Protein AF-A0AAU3PI70-F1 (afdb_monomer)

Secondary structure (DSSP, 8-state):
---TTTEEEEEEGGGTEEEEEETTTTEEEEEEE-SSSEEEEEE-TTSSEEEEEETTTTEEEEEETTT--EEEEEE-SSSEEEEEE-TTSSEEEEEETTTTEEEEEE-

Solvent-accessible surface area (backbone atoms only — not comparable to full-atom values): 5769 Å² total; per-residue (Å²): 129,76,62,82,83,42,61,45,80,44,64,36,40,94,69,23,26,32,41,35,25,32,65,85,74,74,39,76,78,46,76,35,79,58,49,39,39,25,66,26,74,46,66,34,73,81,53,57,34,36,40,34,27,8,19,79,56,24,26,32,39,33,26,32,61,89,75,61,42,75,76,48,75,41,82,55,52,42,45,26,47,51,65,50,61,41,89,88,41,53,35,37,40,37,34,12,71,77,60,80,43,73,50,79,41,80,103

Mean predicted aligned error: 3.64 Å

Nearest PDB structures (foldseek):
  1l0q-assembly4_D  TM=9.959E-01  e=5.508E-10  Methanosarcina mazei S-6
  5c2v-assembly1_B  TM=9.733E-01  e=7.843E-08  Candidatus Kuenenia stuttgartensis
  6tv2-assembly4_F-3  TM=9.095E-01  e=5.294E-06  Pseudomonas aeruginosa PAO1
  6rte-assembly1_A  TM=8.901E-01  e=2.764E-05  Pseudomonas aeruginosa
  6rte-assembly2_B  TM=8.873E-01  e=3.244E-05  Pseudomonas aeruginosa

Structure (mmCIF, N/CA/C/O backbone):
data_AF-A0AAU3PI70-F1
#
_entry.id   AF-A0AAU3PI70-F1
#
loop_
_atom_site.group_PDB
_atom_site.id
_atom_site.type_symbol
_atom_site.label_atom_id
_atom_site.label_alt_id
_atom_site.label_comp_id
_atom_site.label_asym_id
_atom_site.label_entity_id
_a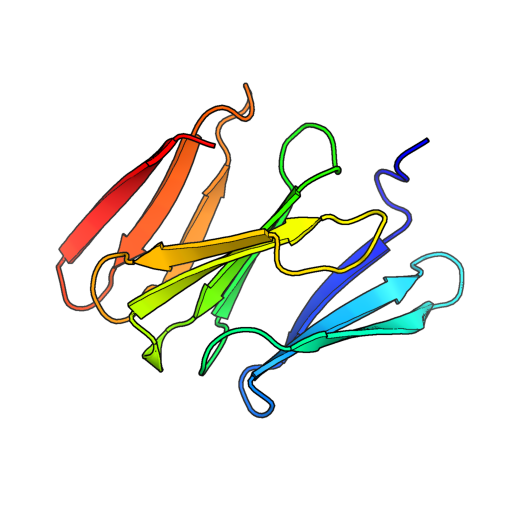tom_site.label_seq_id
_atom_site.pdbx_PDB_ins_code
_atom_site.Cartn_x
_atom_site.Cartn_y
_atom_site.Cartn_z
_atom_site.occupancy
_atom_site.B_iso_or_equiv
_atom_site.auth_seq_id
_atom_site.auth_comp_id
_atom_site.auth_asym_id
_atom_site.auth_atom_id
_atom_site.pdbx_PDB_model_num
ATOM 1 N N . MET A 1 1 ? -20.437 0.835 6.477 1.00 43.38 1 MET A N 1
ATOM 2 C CA . MET A 1 1 ? -20.263 1.939 5.510 1.00 43.38 1 MET A CA 1
ATOM 3 C C . MET A 1 1 ? -18.845 2.448 5.675 1.00 43.38 1 MET A C 1
ATOM 5 O 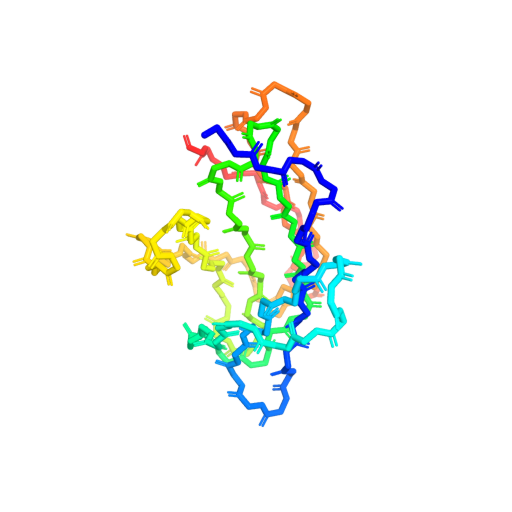O . MET A 1 1 ? -18.496 2.797 6.794 1.00 43.38 1 MET A O 1
ATOM 9 N N . GLY A 1 2 ? -18.026 2.376 4.621 1.00 44.72 2 GLY A N 1
ATOM 10 C CA . GLY A 1 2 ? -16.605 2.735 4.665 1.00 44.72 2 GLY A CA 1
ATOM 11 C C . GLY A 1 2 ? -16.413 4.196 5.07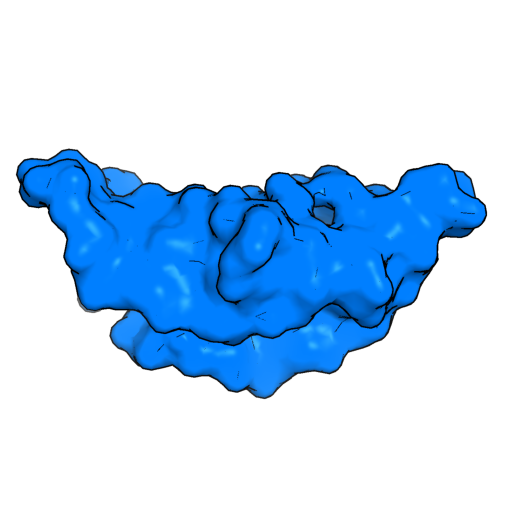0 1.00 44.72 2 GLY A C 1
ATOM 12 O O . GLY A 1 2 ? -16.977 5.097 4.450 1.00 44.72 2 GLY A O 1
ATOM 13 N N . GLY A 1 3 ? -15.677 4.410 6.159 1.00 51.12 3 GLY A N 1
ATOM 14 C CA . GLY A 1 3 ? -15.438 5.719 6.752 1.00 51.12 3 GLY A CA 1
ATOM 15 C C . GLY A 1 3 ? -14.413 6.515 5.957 1.00 51.12 3 GLY A C 1
ATOM 16 O O . GLY A 1 3 ? -13.210 6.438 6.207 1.00 51.12 3 GLY A O 1
ATOM 17 N N . PHE A 1 4 ? -14.881 7.307 4.996 1.00 61.19 4 PHE A N 1
ATOM 18 C CA . PHE A 1 4 ? -14.053 8.372 4.442 1.00 61.19 4 PHE A CA 1
ATOM 19 C C . PHE A 1 4 ? -13.705 9.361 5.562 1.00 61.19 4 PHE A C 1
ATOM 21 O O . PHE A 1 4 ? -14.588 9.860 6.256 1.00 61.19 4 PHE A O 1
ATOM 28 N N . GLY A 1 5 ? -12.410 9.614 5.762 1.00 71.94 5 GLY A N 1
ATOM 29 C CA . GLY A 1 5 ? -11.907 10.583 6.742 1.00 71.94 5 GLY A CA 1
ATOM 30 C C . GLY A 1 5 ? -11.800 10.095 8.192 1.00 71.94 5 GLY A C 1
ATOM 31 O O . GLY A 1 5 ? -11.273 10.832 9.023 1.00 71.94 5 GLY A O 1
ATOM 32 N N . THR A 1 6 ? -12.234 8.872 8.519 1.00 87.94 6 THR A N 1
ATOM 33 C CA . THR A 1 6 ? -12.105 8.323 9.888 1.00 87.94 6 THR A CA 1
ATOM 34 C C . THR A 1 6 ? -10.839 7.495 10.098 1.00 87.94 6 THR A C 1
ATOM 36 O O . THR A 1 6 ? -10.517 7.145 11.233 1.00 87.94 6 THR A O 1
ATOM 39 N N . LEU A 1 7 ? -10.142 7.148 9.013 1.00 93.25 7 LEU A N 1
ATOM 40 C CA . LEU A 1 7 ? -8.935 6.329 9.027 1.00 93.25 7 LEU A CA 1
ATOM 41 C C . LEU A 1 7 ? -7.776 7.061 8.351 1.00 93.25 7 LEU A C 1
ATOM 43 O O . LEU A 1 7 ? -7.935 7.650 7.281 1.00 93.25 7 LEU A O 1
ATOM 47 N N . LEU A 1 8 ? -6.609 6.971 8.978 1.00 95.06 8 LEU A N 1
ATOM 48 C CA . LEU A 1 8 ? -5.317 7.388 8.455 1.00 95.06 8 LEU A CA 1
ATOM 49 C C . LEU A 1 8 ? -4.442 6.143 8.275 1.00 95.06 8 LEU A C 1
ATOM 51 O O . LEU A 1 8 ? -4.397 5.282 9.152 1.00 95.06 8 LEU A O 1
ATOM 55 N N . TYR A 1 9 ? -3.736 6.065 7.151 1.00 96.56 9 TYR A N 1
ATOM 56 C CA . TYR A 1 9 ? -2.824 4.970 6.831 1.00 96.56 9 TYR A CA 1
ATOM 57 C C . TYR A 1 9 ? -1.399 5.504 6.749 1.00 96.56 9 TYR A C 1
ATOM 59 O O . TYR A 1 9 ? -1.151 6.481 6.044 1.00 96.56 9 TYR A O 1
ATOM 67 N N . VAL A 1 10 ? -0.471 4.868 7.463 1.00 98.06 10 VAL A N 1
ATOM 68 C CA . VAL A 1 10 ? 0.937 5.287 7.524 1.00 98.06 10 VAL A CA 1
ATOM 69 C C . VAL A 1 10 ? 1.829 4.110 7.167 1.00 98.06 10 VAL A C 1
ATOM 71 O O . VAL A 1 10 ? 1.766 3.073 7.820 1.00 98.06 10 VAL A O 1
ATOM 74 N N . THR A 1 11 ? 2.664 4.268 6.144 1.00 98.25 11 THR A N 1
ATOM 75 C CA . THR A 1 11 ? 3.694 3.289 5.780 1.00 98.25 11 THR A CA 1
ATOM 76 C C . THR A 1 11 ? 4.871 3.377 6.740 1.00 98.25 11 THR A C 1
ATOM 78 O O . THR A 1 11 ? 5.487 4.433 6.889 1.00 98.25 11 THR A O 1
ATOM 81 N N . ASN A 1 12 ? 5.209 2.256 7.365 1.00 98.38 12 ASN A N 1
ATOM 82 C CA . ASN A 1 12 ? 6.329 2.135 8.283 1.00 98.38 12 ASN A CA 1
ATOM 83 C C . ASN A 1 12 ? 7.504 1.488 7.540 1.00 98.38 12 ASN A C 1
ATOM 85 O O . ASN A 1 12 ? 7.637 0.265 7.518 1.00 98.38 12 ASN A O 1
ATOM 89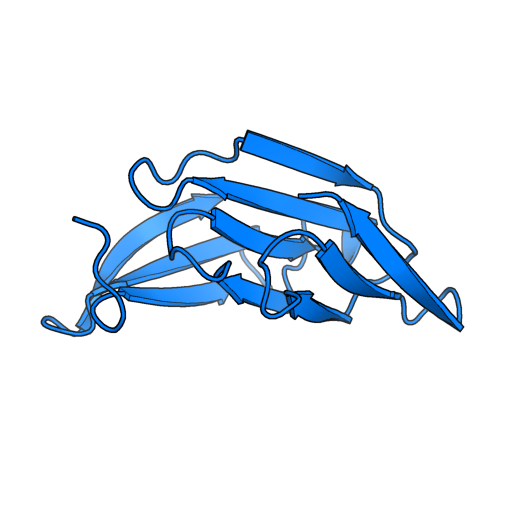 N N . GLN A 1 13 ? 8.351 2.313 6.920 1.00 97.75 13 GLN A N 1
ATOM 90 C CA . GLN A 1 13 ? 9.429 1.844 6.041 1.00 97.75 13 GLN A CA 1
ATOM 91 C C . GLN A 1 13 ? 10.354 0.813 6.710 1.00 97.75 13 GLN A C 1
ATOM 93 O O . GLN A 1 13 ? 10.721 -0.167 6.082 1.00 97.75 13 GLN A O 1
ATOM 98 N N . GLY A 1 14 ? 10.723 1.019 7.978 1.00 97.88 14 GLY A N 1
ATOM 99 C CA . GLY A 1 14 ? 11.670 0.146 8.684 1.00 97.88 14 GLY A CA 1
ATOM 100 C C . GLY A 1 14 ? 11.077 -1.143 9.262 1.00 97.88 14 GLY A C 1
ATOM 101 O O . GLY A 1 14 ? 11.826 -1.938 9.819 1.00 97.88 14 GLY A O 1
ATOM 102 N N . SER A 1 15 ? 9.756 -1.336 9.199 1.00 98.19 15 SER A N 1
ATOM 103 C CA . SER A 1 15 ? 9.082 -2.519 9.758 1.00 98.19 15 SER A CA 1
ATOM 104 C C . SER A 1 15 ? 8.194 -3.250 8.754 1.00 98.19 15 SER A C 1
ATOM 106 O O . SER A 1 15 ? 7.410 -4.103 9.165 1.00 98.19 15 SER A O 1
ATOM 108 N N . ASP A 1 16 ? 8.291 -2.903 7.467 1.00 98.62 16 ASP A N 1
ATOM 109 C CA . ASP A 1 16 ? 7.574 -3.560 6.368 1.00 98.62 16 ASP A CA 1
ATOM 110 C C . ASP A 1 16 ? 6.062 -3.682 6.626 1.00 98.62 16 ASP A C 1
ATOM 112 O O . ASP A 1 16 ? 5.427 -4.719 6.420 1.00 98.62 16 ASP A O 1
ATOM 116 N N . SER A 1 17 ? 5.469 -2.601 7.146 1.00 98.75 17 SER A N 1
ATOM 117 C CA . SER A 1 17 ? 4.066 -2.587 7.566 1.00 98.75 17 SER A CA 1
ATOM 118 C C . SER A 1 17 ? 3.351 -1.268 7.281 1.00 98.75 17 SER A C 1
ATOM 120 O O . SER A 1 17 ? 3.971 -0.238 7.010 1.00 98.75 17 SER A O 1
ATOM 122 N N . VAL A 1 18 ? 2.023 -1.291 7.390 1.00 98.69 18 VAL A N 1
ATOM 123 C CA . VAL A 1 18 ? 1.166 -0.103 7.425 1.00 98.69 18 VAL A CA 1
ATOM 124 C C . VAL A 1 18 ? 0.411 -0.040 8.743 1.00 98.69 18 VAL A C 1
ATOM 126 O O . VAL A 1 18 ? -0.284 -0.986 9.111 1.00 98.69 18 VAL A O 1
ATOM 129 N N . SER A 1 19 ? 0.494 1.097 9.427 1.00 98.56 19 SER A N 1
ATOM 130 C CA . SER A 1 19 ? -0.355 1.407 10.577 1.00 98.56 19 SER A CA 1
ATOM 131 C C . SER A 1 19 ? -1.694 1.963 10.103 1.00 98.56 19 SER A C 1
ATOM 133 O O . SER A 1 19 ? -1.730 2.898 9.300 1.00 98.56 19 SER A O 1
ATOM 135 N N . VAL A 1 20 ? -2.789 1.429 10.641 1.00 97.75 20 VAL A N 1
ATOM 136 C CA . VAL A 1 20 ? -4.137 1.989 10.501 1.00 97.75 20 VAL A CA 1
ATOM 137 C C . VAL A 1 20 ? -4.467 2.747 11.776 1.00 97.75 20 VAL A C 1
ATOM 139 O O . VAL A 1 20 ? -4.470 2.172 12.865 1.00 97.75 20 VAL A O 1
ATOM 142 N N . ILE A 1 21 ? -4.745 4.037 11.646 1.00 97.62 21 ILE A N 1
ATOM 143 C CA . ILE A 1 21 ? -4.991 4.948 12.761 1.00 97.62 21 ILE A CA 1
ATOM 144 C C . ILE A 1 21 ? -6.422 5.465 12.661 1.00 97.62 21 ILE A C 1
ATOM 146 O O . ILE A 1 21 ? -6.834 5.978 11.623 1.00 97.62 21 ILE A O 1
ATOM 150 N N . SER A 1 22 ? -7.174 5.363 13.752 1.00 95.31 22 SER A N 1
ATOM 151 C CA . SER A 1 22 ? -8.460 6.049 13.885 1.00 95.31 22 SER A CA 1
ATOM 152 C C . SER A 1 22 ? -8.212 7.542 14.081 1.00 95.31 22 SER A C 1
ATOM 154 O O . SER A 1 22 ? -7.569 7.934 15.053 1.00 95.31 22 SER A O 1
ATOM 156 N N . THR A 1 23 ? -8.748 8.388 13.205 1.00 95.19 23 THR A N 1
ATOM 157 C CA . THR A 1 23 ? -8.632 9.854 13.339 1.00 95.19 23 THR A CA 1
ATOM 158 C C . THR A 1 23 ? -9.564 10.422 14.412 1.00 95.19 23 THR A C 1
ATOM 160 O O . THR A 1 23 ? -9.410 11.567 14.822 1.00 95.19 23 THR A O 1
ATOM 163 N N . ILE A 1 24 ? -10.514 9.617 14.903 1.00 95.31 24 ILE A N 1
ATOM 164 C CA . ILE A 1 24 ? -11.420 9.986 16.001 1.00 95.31 24 ILE A CA 1
ATOM 165 C C . ILE A 1 24 ? -10.698 9.869 17.348 1.00 95.31 24 ILE A C 1
ATOM 167 O O . ILE A 1 24 ? -10.887 10.697 18.234 1.00 95.31 24 ILE A O 1
ATOM 171 N N . THR A 1 25 ? -9.883 8.824 17.512 1.00 96.06 25 THR A N 1
ATOM 172 C CA . THR A 1 25 ? -9.235 8.491 18.792 1.00 96.06 25 THR A CA 1
ATOM 173 C C . THR A 1 25 ? -7.722 8.688 18.780 1.00 96.06 25 THR A C 1
ATOM 175 O O . THR A 1 25 ? -7.094 8.560 19.826 1.00 96.06 25 THR A O 1
ATOM 178 N N . ASN A 1 26 ? -7.129 8.978 17.617 1.00 96.19 26 ASN A N 1
ATOM 179 C CA . ASN A 1 26 ? -5.682 9.035 17.379 1.00 96.19 26 ASN A CA 1
ATOM 180 C C . ASN A 1 26 ? -4.931 7.756 17.791 1.00 96.19 26 ASN A C 1
ATOM 182 O O . ASN A 1 26 ? -3.734 7.790 18.071 1.00 96.19 26 ASN A O 1
ATOM 186 N N . ALA A 1 27 ? -5.628 6.619 17.829 1.00 97.56 27 ALA A N 1
ATOM 187 C CA . ALA A 1 27 ? -5.060 5.334 18.209 1.00 97.56 27 ALA A CA 1
ATOM 188 C C . ALA A 1 27 ? -4.779 4.472 16.975 1.00 97.56 27 ALA A C 1
ATOM 190 O O . ALA A 1 27 ? -5.573 4.453 16.030 1.00 97.56 27 ALA A O 1
ATOM 191 N N . VAL A 1 28 ? -3.682 3.714 17.017 1.00 98.12 28 VAL A N 1
ATOM 192 C CA . VAL A 1 28 ? -3.434 2.622 16.069 1.00 98.12 28 VAL A CA 1
ATOM 193 C C . VAL A 1 28 ? -4.438 1.507 16.360 1.00 98.12 28 VAL A C 1
ATOM 195 O O . VAL A 1 28 ? -4.488 0.996 17.477 1.00 98.12 28 VAL A O 1
ATOM 198 N N . ILE A 1 29 ? -5.245 1.145 15.365 1.00 97.25 29 ILE A N 1
ATOM 199 C CA . ILE A 1 29 ? -6.286 0.111 15.477 1.00 97.25 29 ILE A CA 1
ATOM 200 C C . ILE A 1 29 ? -5.925 -1.180 14.737 1.00 97.25 29 ILE A C 1
ATOM 202 O O . ILE A 1 29 ? -6.531 -2.216 14.994 1.00 97.25 29 ILE A O 1
ATOM 206 N N . ALA A 1 30 ? -4.948 -1.125 13.827 1.00 97.69 30 ALA A N 1
ATOM 207 C CA . ALA A 1 30 ? -4.395 -2.291 13.149 1.00 97.69 30 ALA A CA 1
ATOM 208 C C . ALA A 1 30 ? -2.985 -2.000 12.617 1.00 97.69 30 ALA A C 1
ATOM 210 O O . ALA A 1 30 ? -2.648 -0.853 12.320 1.00 97.69 30 ALA A O 1
ATOM 211 N N . THR A 1 31 ? -2.204 -3.064 12.438 1.00 98.44 31 THR A N 1
ATOM 212 C CA . THR A 1 31 ? -0.919 -3.049 11.730 1.00 98.44 31 THR A CA 1
ATOM 213 C C . THR A 1 31 ? -0.954 -4.136 10.667 1.00 98.44 31 THR A C 1
ATOM 215 O O . THR A 1 31 ? -1.230 -5.294 10.977 1.00 98.44 31 THR A O 1
ATOM 218 N N . ILE A 1 32 ? -0.697 -3.763 9.417 1.00 98.62 32 ILE A N 1
ATOM 219 C CA . ILE A 1 32 ? -0.826 -4.640 8.252 1.00 98.62 32 ILE A CA 1
ATOM 220 C C . ILE A 1 32 ? 0.574 -4.938 7.714 1.00 98.62 32 ILE A C 1
ATOM 222 O O . ILE A 1 32 ? 1.241 -3.992 7.295 1.00 98.62 32 ILE A O 1
ATOM 226 N N . PRO A 1 33 ? 1.041 -6.196 7.706 1.00 98.62 33 PRO A N 1
ATOM 227 C CA . PRO A 1 33 ? 2.296 -6.542 7.046 1.00 98.62 33 PRO A CA 1
ATOM 228 C C . PRO A 1 33 ? 2.158 -6.374 5.525 1.00 98.62 33 PRO A C 1
ATOM 230 O O . PRO A 1 33 ? 1.143 -6.764 4.940 1.00 98.62 33 PRO A O 1
ATOM 233 N N . VAL A 1 34 ? 3.172 -5.789 4.892 1.00 98.69 34 VAL A N 1
ATOM 234 C CA . VAL A 1 34 ? 3.246 -5.568 3.437 1.00 98.69 34 VAL A CA 1
ATOM 235 C C . VAL A 1 34 ? 4.613 -6.019 2.906 1.00 98.69 34 VAL A C 1
ATOM 237 O O . VAL A 1 34 ? 5.279 -6.833 3.544 1.00 98.69 34 VAL A O 1
ATOM 240 N N . GLY A 1 35 ? 5.004 -5.577 1.706 1.00 98.38 35 GLY A N 1
ATOM 241 C CA . GLY A 1 35 ? 6.347 -5.831 1.185 1.00 98.38 35 GLY A CA 1
ATOM 242 C C . GLY A 1 35 ? 7.408 -4.948 1.846 1.00 98.38 35 GLY A C 1
ATOM 243 O O . GLY A 1 35 ? 7.112 -4.109 2.697 1.00 98.38 35 GLY A O 1
ATOM 244 N N . ASN A 1 36 ? 8.654 -5.130 1.422 1.00 98.62 36 ASN A N 1
ATOM 245 C CA . ASN A 1 36 ? 9.807 -4.469 2.009 1.00 98.62 36 ASN A CA 1
ATOM 246 C C . ASN A 1 36 ? 9.883 -2.988 1.642 1.00 98.62 36 ASN A C 1
ATOM 248 O O . ASN A 1 36 ? 9.676 -2.598 0.485 1.00 98.62 36 ASN A O 1
ATOM 252 N N . THR A 1 37 ? 10.238 -2.173 2.633 1.00 98.12 37 THR A N 1
ATOM 253 C CA . THR A 1 37 ? 10.501 -0.740 2.470 1.00 98.12 37 THR A CA 1
ATOM 254 C C . THR A 1 37 ? 9.307 -0.010 1.829 1.00 98.12 37 THR A C 1
ATOM 256 O O . THR A 1 37 ? 9.431 0.574 0.745 1.00 98.12 37 THR A O 1
ATOM 259 N N . PRO A 1 38 ? 8.110 -0.041 2.451 1.00 98.38 38 PRO A N 1
ATOM 260 C CA . PRO A 1 38 ? 6.946 0.657 1.921 1.00 98.38 38 PRO A CA 1
ATOM 261 C C . PRO A 1 38 ? 7.162 2.179 1.937 1.00 98.38 38 PRO A C 1
ATOM 263 O O . PRO A 1 38 ? 7.555 2.740 2.963 1.00 98.38 38 PRO A O 1
ATOM 266 N N . LYS A 1 39 ? 6.901 2.853 0.805 1.00 97.00 39 LYS A N 1
ATOM 267 C CA . LYS A 1 39 ? 7.144 4.307 0.634 1.00 97.00 39 LYS A CA 1
ATOM 268 C C . LYS A 1 39 ? 5.879 5.130 0.408 1.00 97.00 39 LYS A C 1
ATOM 270 O O . LYS A 1 39 ? 5.705 6.174 1.028 1.00 97.00 39 LYS A O 1
ATOM 275 N N . GLY A 1 40 ? 5.024 4.689 -0.509 1.00 94.75 40 GLY A N 1
ATOM 276 C CA . GLY A 1 40 ? 3.829 5.418 -0.929 1.00 94.75 40 GLY A CA 1
ATOM 277 C C . GLY A 1 40 ? 2.562 4.643 -0.602 1.00 94.75 40 GLY A C 1
ATOM 278 O O . GLY A 1 40 ? 2.524 3.420 -0.733 1.00 94.75 40 GLY A O 1
ATOM 279 N N . VAL A 1 41 ? 1.509 5.361 -0.215 1.00 96.56 41 VAL A N 1
ATOM 280 C CA . VAL A 1 41 ? 0.194 4.794 0.092 1.00 96.56 41 VAL A CA 1
ATOM 281 C C . VAL A 1 41 ? -0.911 5.643 -0.522 1.00 96.56 41 VAL A C 1
ATOM 283 O O . VAL A 1 41 ? -0.849 6.871 -0.493 1.00 96.56 41 VAL A O 1
ATOM 286 N N . ALA A 1 42 ? -1.925 4.992 -1.086 1.00 95.00 42 ALA A N 1
ATOM 287 C CA . ALA A 1 42 ? -3.079 5.662 -1.670 1.00 95.00 42 ALA A CA 1
ATOM 288 C C . ALA A 1 42 ? -4.361 4.870 -1.406 1.00 95.00 42 ALA A C 1
ATOM 290 O O . ALA A 1 42 ? -4.378 3.640 -1.459 1.00 95.00 42 ALA A O 1
ATOM 291 N N . VAL A 1 43 ? -5.454 5.581 -1.140 1.00 92.38 43 VAL A N 1
ATOM 292 C CA . VAL A 1 43 ? -6.782 4.989 -0.949 1.00 92.38 43 VAL A CA 1
ATOM 293 C C . VAL A 1 43 ? -7.552 5.095 -2.265 1.00 92.38 43 VAL A C 1
ATOM 295 O O . VAL A 1 43 ? -7.594 6.160 -2.878 1.00 92.38 43 VAL A O 1
ATOM 298 N N . GLY A 1 44 ? -8.153 3.994 -2.716 1.00 87.88 44 GLY A N 1
ATOM 299 C CA . GLY A 1 44 ? -9.006 3.992 -3.905 1.00 87.88 44 GLY A CA 1
ATOM 300 C C . GLY A 1 44 ? -10.287 4.808 -3.708 1.00 87.88 44 GLY A C 1
ATOM 301 O O . GLY A 1 44 ? -10.743 4.981 -2.582 1.00 87.88 44 GLY A O 1
ATOM 302 N N . GLY A 1 45 ? -10.907 5.267 -4.801 1.00 77.19 45 GLY A N 1
ATOM 303 C CA . GLY A 1 45 ? -12.017 6.236 -4.759 1.00 77.19 45 GLY A CA 1
ATOM 304 C C . GLY A 1 45 ? -13.241 5.834 -3.922 1.00 77.19 45 GLY A C 1
ATOM 305 O O . GLY A 1 45 ? -13.934 6.704 -3.409 1.00 77.19 45 GLY A O 1
ATOM 306 N N . LEU A 1 46 ? -13.489 4.533 -3.722 1.00 79.19 46 LEU A N 1
ATOM 307 C CA . LEU A 1 46 ? -14.566 4.036 -2.849 1.00 79.19 46 LEU A CA 1
ATOM 308 C C . LEU A 1 46 ? -14.131 3.769 -1.397 1.00 79.19 46 LEU A C 1
ATOM 310 O O . LEU A 1 46 ? -14.934 3.298 -0.598 1.00 79.19 46 LEU A O 1
ATOM 314 N N . GLY A 1 47 ? -12.869 4.012 -1.044 1.00 83.56 47 GLY A N 1
ATOM 315 C CA . GLY A 1 47 ? -12.348 3.770 0.301 1.00 83.56 47 GLY A CA 1
ATOM 316 C C . GLY A 1 47 ? -12.173 2.293 0.670 1.00 83.56 47 GLY A C 1
ATOM 317 O O . GLY A 1 47 ? -11.727 2.011 1.774 1.00 83.56 47 GLY A O 1
ATOM 318 N N . THR A 1 48 ? -12.498 1.354 -0.228 1.00 89.38 48 THR A N 1
ATOM 319 C CA . THR A 1 48 ? -12.505 -0.110 0.002 1.00 89.38 48 THR A CA 1
ATOM 320 C C . THR A 1 48 ? -11.176 -0.805 -0.313 1.00 89.38 48 THR A C 1
ATOM 322 O O . THR A 1 48 ? -11.002 -2.009 -0.073 1.00 89.38 48 THR A O 1
ATOM 325 N N . ARG A 1 49 ? -10.247 -0.066 -0.927 1.00 93.25 49 ARG A N 1
ATOM 326 C CA . ARG A 1 49 ? -8.929 -0.542 -1.343 1.00 93.25 49 ARG A CA 1
ATOM 327 C C . ARG A 1 49 ? -7.862 0.441 -0.904 1.00 93.25 49 ARG A C 1
ATOM 329 O O . ARG A 1 49 ? -7.997 1.642 -1.132 1.00 93.25 49 ARG A O 1
ATOM 336 N N . LEU A 1 50 ? -6.805 -0.097 -0.320 1.00 96.00 50 LEU A N 1
ATOM 337 C CA . LEU A 1 50 ? -5.575 0.609 -0.012 1.00 96.00 50 LEU A CA 1
ATOM 338 C C . LEU A 1 50 ? -4.468 0.024 -0.886 1.00 96.00 50 LEU A C 1
ATOM 340 O O . LEU A 1 50 ? -4.329 -1.194 -0.979 1.00 96.00 50 LEU A O 1
ATOM 344 N N . TYR A 1 51 ? -3.704 0.891 -1.527 1.00 97.19 51 TYR A N 1
ATOM 345 C CA . TYR A 1 51 ? -2.563 0.529 -2.351 1.00 97.19 51 TYR A CA 1
ATOM 346 C C . TYR A 1 51 ? -1.301 0.994 -1.641 1.00 97.19 51 TYR A C 1
ATOM 348 O O . TYR A 1 51 ? -1.269 2.116 -1.134 1.00 97.19 51 TYR A O 1
ATOM 356 N N . VAL A 1 52 ? -0.278 0.146 -1.603 1.00 98.19 52 VAL A N 1
ATOM 357 C CA . VAL A 1 52 ? 1.007 0.436 -0.955 1.00 98.19 52 VAL A CA 1
ATOM 358 C C . VAL A 1 52 ? 2.121 0.015 -1.895 1.00 98.19 52 VAL A C 1
ATOM 360 O O . VAL A 1 52 ? 2.136 -1.135 -2.321 1.00 98.19 52 VAL A O 1
ATOM 363 N N . VAL A 1 53 ? 3.041 0.919 -2.225 1.00 9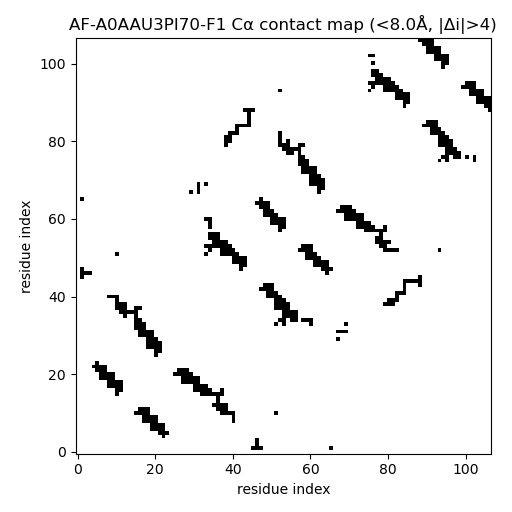8.06 53 VAL A N 1
ATOM 364 C CA . VAL A 1 53 ? 4.238 0.567 -3.003 1.00 98.06 53 VAL A CA 1
ATOM 365 C C . VAL A 1 53 ? 5.372 0.166 -2.066 1.00 98.06 53 VAL A C 1
ATOM 367 O O . VAL A 1 53 ? 5.666 0.881 -1.105 1.00 98.06 53 VAL A O 1
ATOM 370 N N . ASN A 1 54 ? 5.995 -0.971 -2.363 1.00 98.38 54 ASN A N 1
ATOM 371 C CA . ASN A 1 54 ? 7.056 -1.600 -1.585 1.00 98.38 54 ASN A CA 1
ATOM 372 C C . ASN A 1 54 ? 8.358 -1.491 -2.384 1.00 98.38 54 ASN A C 1
ATOM 374 O O . ASN A 1 54 ? 8.526 -2.192 -3.385 1.00 98.38 54 ASN A O 1
ATOM 378 N N . ALA A 1 55 ? 9.234 -0.569 -1.987 1.00 97.94 55 ALA A N 1
ATOM 379 C CA . ALA A 1 55 ? 10.347 -0.131 -2.821 1.00 97.94 55 ALA A CA 1
ATOM 380 C C . ALA A 1 55 ? 11.390 -1.226 -3.056 1.00 97.94 55 ALA A C 1
ATOM 382 O O . ALA A 1 55 ? 11.810 -1.423 -4.187 1.00 97.94 55 ALA A O 1
ATOM 383 N N . ASP A 1 56 ? 11.768 -1.959 -2.010 1.00 98.19 56 ASP A N 1
ATOM 384 C CA . ASP A 1 56 ? 12.826 -2.972 -2.116 1.00 98.19 56 ASP A CA 1
ATOM 385 C C . ASP A 1 56 ? 12.282 -4.330 -2.582 1.00 98.19 56 ASP A C 1
ATOM 387 O O . ASP A 1 56 ? 13.044 -5.239 -2.897 1.00 98.19 56 ASP A O 1
ATOM 391 N N . SER A 1 57 ? 10.954 -4.481 -2.630 1.00 98.12 57 SER A N 1
ATOM 392 C CA . SER A 1 57 ? 10.299 -5.665 -3.193 1.00 98.12 57 SER A CA 1
ATOM 393 C C . SER A 1 57 ? 9.862 -5.488 -4.646 1.00 98.12 57 SER A C 1
ATOM 395 O O . SER A 1 57 ? 9.259 -6.417 -5.178 1.00 98.12 57 SER A O 1
ATOM 397 N N . ASP A 1 58 ? 10.046 -4.310 -5.251 1.00 97.88 58 ASP A N 1
ATOM 398 C CA . ASP A 1 58 ? 9.574 -3.983 -6.607 1.00 97.88 58 ASP A CA 1
ATOM 399 C C . ASP A 1 58 ? 8.091 -4.341 -6.841 1.00 97.88 58 ASP A C 1
ATOM 401 O O . ASP A 1 58 ? 7.680 -4.836 -7.894 1.00 97.88 58 ASP A O 1
ATOM 405 N N . THR A 1 59 ? 7.252 -4.131 -5.820 1.00 98.00 59 THR A N 1
ATOM 406 C CA . THR A 1 59 ? 5.837 -4.542 -5.842 1.00 98.00 59 THR A CA 1
ATOM 407 C C . THR A 1 59 ? 4.900 -3.467 -5.303 1.00 98.00 59 THR A C 1
ATOM 409 O O . THR A 1 59 ? 5.299 -2.530 -4.614 1.00 98.00 59 THR A O 1
ATOM 412 N N . MET A 1 60 ? 3.610 -3.646 -5.575 1.00 98.00 60 MET A N 1
ATOM 413 C CA . MET A 1 60 ? 2.507 -2.937 -4.946 1.00 98.00 60 MET A CA 1
ATOM 414 C C . MET A 1 60 ? 1.584 -3.928 -4.225 1.00 98.00 60 MET A C 1
ATOM 416 O O . MET A 1 60 ? 1.039 -4.846 -4.841 1.00 98.00 60 MET A O 1
ATOM 420 N N . SER A 1 61 ? 1.348 -3.723 -2.932 1.00 98.38 61 SER A N 1
ATOM 421 C CA . SER A 1 61 ? 0.328 -4.442 -2.167 1.00 98.38 61 SER A CA 1
ATOM 422 C C . SER A 1 61 ? -1.037 -3.775 -2.332 1.00 98.38 61 SER A C 1
ATOM 424 O O . SER A 1 61 ? -1.158 -2.553 -2.250 1.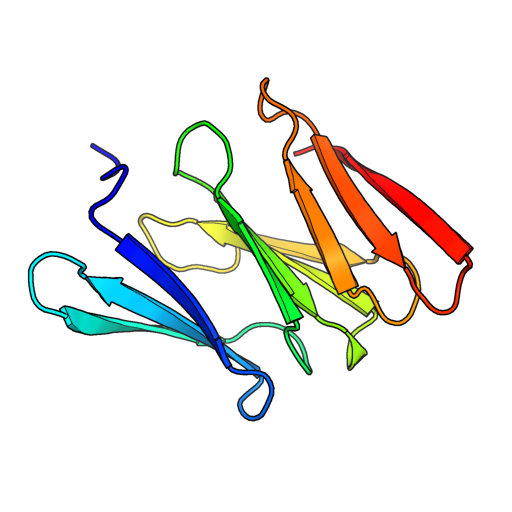00 98.38 61 SER A O 1
ATOM 426 N N . VAL A 1 62 ? -2.080 -4.582 -2.527 1.00 97.38 62 VAL A N 1
ATOM 427 C CA . VAL A 1 62 ? -3.479 -4.138 -2.549 1.00 97.38 62 VAL A CA 1
ATOM 428 C C . VAL A 1 62 ? -4.205 -4.761 -1.375 1.00 97.38 62 VAL A C 1
ATOM 430 O O . VAL A 1 62 ? -4.243 -5.981 -1.238 1.00 97.38 62 VAL A O 1
ATOM 433 N N . ILE A 1 63 ? -4.794 -3.922 -0.538 1.00 97.81 63 ILE A N 1
ATOM 434 C CA . ILE A 1 63 ? -5.331 -4.290 0.768 1.00 97.81 63 ILE A CA 1
ATOM 435 C C . ILE A 1 63 ? -6.818 -3.946 0.816 1.00 97.81 63 ILE A C 1
ATOM 437 O O . ILE A 1 63 ? -7.254 -2.911 0.308 1.00 97.81 63 ILE A O 1
ATOM 441 N N . ASN A 1 64 ? -7.607 -4.821 1.432 1.00 95.25 64 ASN A N 1
ATOM 442 C CA . ASN A 1 64 ? -8.998 -4.554 1.772 1.00 95.25 64 ASN A CA 1
ATOM 443 C C . ASN A 1 64 ? -9.055 -3.733 3.068 1.00 95.25 64 ASN A C 1
ATOM 445 O O . ASN A 1 64 ? -8.529 -4.161 4.088 1.00 95.25 64 ASN A O 1
ATOM 449 N N . THR A 1 65 ? -9.698 -2.571 3.041 1.00 93.81 65 THR A N 1
ATOM 450 C CA . THR A 1 65 ? -9.733 -1.643 4.186 1.00 93.81 65 THR A CA 1
ATOM 451 C C . THR A 1 65 ? -10.746 -2.013 5.268 1.00 93.81 65 THR A C 1
ATOM 453 O O . THR A 1 65 ? -10.616 -1.529 6.385 1.00 93.81 65 THR A O 1
ATOM 456 N N . ASP A 1 66 ? -11.716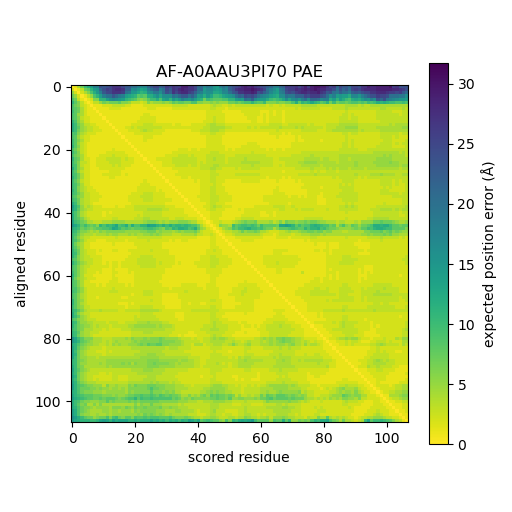 -2.883 4.982 1.00 92.69 66 ASP A N 1
ATOM 457 C CA . ASP A 1 66 ? -12.679 -3.365 5.982 1.00 92.69 66 ASP A CA 1
ATOM 458 C C . ASP A 1 66 ? -12.104 -4.525 6.810 1.00 92.69 66 ASP A C 1
ATOM 460 O O . ASP A 1 66 ? -12.415 -4.686 7.986 1.00 92.69 66 ASP A O 1
ATOM 464 N N . THR A 1 67 ? -11.272 -5.356 6.177 1.00 95.81 67 THR A N 1
ATOM 465 C CA . THR A 1 67 ? -10.721 -6.591 6.771 1.00 95.81 67 THR A CA 1
ATOM 466 C C . THR A 1 67 ? -9.232 -6.502 7.085 1.00 95.81 67 THR A C 1
ATOM 468 O O . THR A 1 67 ? -8.693 -7.392 7.737 1.00 95.81 67 THR A O 1
ATOM 471 N N . TYR A 1 68 ? -8.559 -5.464 6.585 1.00 96.44 68 TYR A N 1
ATOM 472 C CA . TYR A 1 68 ? -7.109 -5.267 6.649 1.00 96.44 68 TYR A CA 1
ATOM 473 C C . TYR A 1 68 ? -6.273 -6.400 6.034 1.00 96.44 68 TYR A C 1
ATOM 475 O O . TYR A 1 68 ? -5.075 -6.504 6.282 1.00 96.44 68 TYR A O 1
ATOM 483 N N . ALA A 1 69 ? -6.883 -7.232 5.188 1.00 97.56 69 ALA A N 1
ATOM 484 C CA . ALA A 1 69 ? -6.195 -8.310 4.492 1.00 97.56 69 ALA A CA 1
ATOM 485 C C . ALA A 1 69 ? -5.520 -7.812 3.204 1.00 97.56 69 ALA A C 1
ATOM 487 O O . ALA A 1 69 ? -6.133 -7.092 2.408 1.00 97.56 69 ALA A O 1
ATOM 488 N N . VAL A 1 70 ? -4.284 -8.256 2.956 1.00 98.19 70 VAL A N 1
ATOM 489 C CA . VAL A 1 70 ? -3.629 -8.124 1.647 1.00 98.19 70 VAL A CA 1
ATOM 490 C C . VAL A 1 70 ? -4.337 -9.057 0.662 1.00 98.19 70 VAL A C 1
ATOM 492 O O . VAL A 1 70 ? -4.346 -10.271 0.836 1.00 98.19 70 VAL A O 1
ATOM 495 N N . LEU A 1 71 ? -4.952 -8.486 -0.369 1.00 97.06 71 LEU A N 1
ATOM 496 C CA . LEU A 1 71 ? -5.698 -9.211 -1.398 1.00 97.06 71 LEU A CA 1
ATOM 497 C C . LEU A 1 71 ? -4.799 -9.717 -2.523 1.00 97.06 71 LEU A C 1
ATOM 499 O O . LEU A 1 71 ? -5.031 -10.790 -3.072 1.00 97.06 71 LEU A O 1
ATOM 503 N N . ARG A 1 72 ? -3.819 -8.899 -2.916 1.00 96.19 72 ARG A N 1
ATOM 504 C CA . ARG A 1 72 ? -2.865 -9.208 -3.984 1.00 96.19 72 ARG A CA 1
ATOM 505 C C . ARG A 1 72 ? -1.591 -8.395 -3.811 1.00 96.19 72 ARG A C 1
ATOM 507 O O . ARG A 1 72 ? -1.630 -7.270 -3.311 1.00 96.19 72 ARG A O 1
ATOM 514 N N . THR A 1 73 ? -0.499 -8.953 -4.310 1.00 97.94 73 THR A N 1
ATOM 515 C CA . THR A 1 73 ? 0.777 -8.265 -4.498 1.00 97.94 73 THR A CA 1
ATOM 516 C C . THR A 1 73 ? 1.065 -8.256 -5.991 1.00 97.94 73 THR A C 1
ATOM 518 O O . THR A 1 73 ? 1.041 -9.305 -6.632 1.00 97.94 73 THR A O 1
ATOM 521 N N . VAL A 1 74 ? 1.262 -7.070 -6.553 1.00 97.31 74 VAL A N 1
ATOM 522 C CA . VAL A 1 74 ? 1.405 -6.851 -7.994 1.00 97.31 74 VAL A CA 1
ATOM 523 C C . VAL A 1 74 ? 2.841 -6.412 -8.271 1.00 97.31 74 VAL A C 1
ATOM 525 O O . VAL A 1 74 ? 3.257 -5.40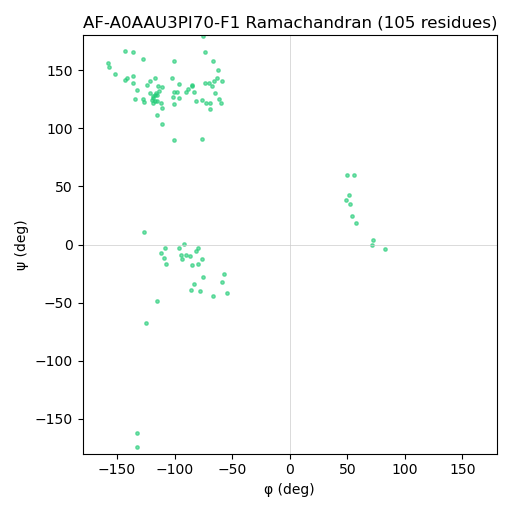9 -7.692 1.00 97.31 74 VAL A O 1
ATOM 528 N N . PRO A 1 75 ? 3.608 -7.122 -9.114 1.00 96.94 75 PRO A N 1
ATOM 529 C CA . PRO A 1 75 ? 4.913 -6.644 -9.562 1.00 96.94 75 PRO A CA 1
ATOM 530 C C . PRO A 1 75 ? 4.792 -5.299 -10.284 1.00 96.94 75 PRO A C 1
ATOM 532 O O . PRO A 1 75 ? 3.849 -5.085 -11.050 1.00 96.94 75 PRO A O 1
ATOM 535 N N . VAL A 1 76 ? 5.746 -4.409 -10.042 1.00 95.88 76 VAL A N 1
ATOM 536 C CA . VAL A 1 76 ? 5.883 -3.115 -10.727 1.00 95.88 76 VAL A CA 1
ATOM 537 C C . VAL A 1 76 ? 7.338 -2.932 -11.174 1.00 95.88 76 VAL A C 1
ATOM 539 O O . VAL A 1 76 ? 8.127 -3.867 -11.076 1.00 95.88 76 VAL A O 1
ATOM 542 N N . GLY A 1 77 ? 7.694 -1.765 -11.718 1.00 95.56 77 GLY A N 1
ATOM 543 C CA . GLY A 1 77 ? 9.092 -1.465 -12.050 1.00 95.56 77 GLY A CA 1
ATOM 544 C C . GLY A 1 77 ? 9.942 -1.181 -10.808 1.00 95.56 77 GLY A C 1
ATOM 545 O O . GLY A 1 77 ? 9.399 -0.889 -9.739 1.00 95.56 77 GLY A O 1
ATOM 546 N N . ALA A 1 78 ? 11.261 -1.196 -10.966 1.00 97.31 78 ALA A N 1
ATOM 547 C CA . ALA A 1 78 ? 12.222 -1.210 -9.872 1.00 97.31 78 ALA A CA 1
ATOM 548 C C . ALA A 1 78 ? 12.227 0.065 -9.004 1.00 97.31 78 ALA A C 1
ATOM 550 O O . ALA A 1 78 ? 12.139 1.197 -9.507 1.00 97.31 78 ALA A O 1
ATOM 551 N N . ASN A 1 79 ? 12.384 -0.125 -7.687 1.00 96.75 79 ASN A N 1
ATOM 552 C CA . ASN A 1 79 ? 12.398 0.927 -6.662 1.00 96.75 79 ASN A CA 1
ATOM 553 C C . ASN A 1 79 ? 11.203 1.898 -6.795 1.00 96.75 79 ASN A C 1
ATOM 555 O O . ASN A 1 79 ? 11.388 3.110 -7.009 1.00 96.75 79 ASN A O 1
ATOM 559 N N . PRO A 1 80 ? 9.954 1.394 -6.703 1.00 97.19 80 PRO A N 1
ATOM 560 C CA . PRO A 1 80 ? 8.780 2.240 -6.808 1.00 97.19 80 PRO A CA 1
ATOM 561 C C . PRO A 1 80 ? 8.727 3.266 -5.668 1.00 97.19 80 PRO A C 1
ATOM 563 O O . PRO A 1 80 ? 9.125 2.995 -4.532 1.00 97.19 80 PRO A O 1
ATOM 566 N N . GLY A 1 81 ? 8.254 4.477 -5.972 1.00 93.12 81 GLY A N 1
ATOM 567 C CA . GLY A 1 81 ? 8.247 5.594 -5.019 1.00 93.12 81 GLY A CA 1
ATOM 568 C C . GLY A 1 81 ? 6.874 6.219 -4.813 1.00 93.12 81 GLY A C 1
ATOM 569 O O . GLY A 1 81 ? 6.307 6.151 -3.724 1.00 93.12 81 GLY A O 1
ATOM 570 N N . GLY A 1 82 ? 6.366 6.867 -5.860 1.00 90.62 82 GLY A N 1
ATOM 571 C CA . GLY A 1 82 ? 5.100 7.592 -5.845 1.00 90.62 82 GLY A CA 1
ATOM 572 C C . GLY A 1 82 ? 3.967 6.791 -6.477 1.00 90.62 82 GLY A C 1
ATOM 573 O O . GLY A 1 82 ? 4.191 5.891 -7.288 1.00 90.62 82 GLY A O 1
ATOM 574 N N . MET A 1 83 ? 2.735 7.144 -6.113 1.00 94.69 83 MET A N 1
ATOM 575 C CA . MET A 1 83 ? 1.534 6.490 -6.617 1.00 94.69 83 MET A CA 1
ATOM 576 C C . MET A 1 83 ? 0.331 7.434 -6.640 1.00 94.69 83 MET A C 1
ATOM 578 O O . MET A 1 83 ? 0.170 8.255 -5.738 1.00 94.69 83 MET A O 1
ATOM 582 N N . ALA A 1 84 ? -0.550 7.262 -7.627 1.00 94.19 84 ALA A N 1
ATOM 583 C CA . ALA A 1 84 ? -1.854 7.918 -7.680 1.00 94.19 84 ALA A CA 1
ATOM 584 C C . ALA A 1 84 ? -2.935 6.969 -8.217 1.00 94.19 84 ALA A C 1
ATOM 586 O O . ALA A 1 84 ? -2.683 6.188 -9.132 1.00 94.19 84 ALA A O 1
ATOM 587 N N . VAL A 1 85 ? -4.151 7.061 -7.676 1.00 94.56 85 VAL A N 1
ATOM 588 C CA . VAL A 1 85 ? -5.325 6.332 -8.183 1.00 94.56 85 VAL A CA 1
ATOM 589 C C . VAL A 1 85 ? -6.111 7.247 -9.122 1.00 94.56 85 VAL A C 1
ATOM 591 O O . VAL A 1 85 ? -6.285 8.430 -8.825 1.00 94.56 85 VAL A O 1
ATOM 594 N N . SER A 1 86 ? -6.594 6.723 -10.250 1.00 93.69 86 SER A N 1
ATOM 595 C CA . SER A 1 86 ? -7.469 7.473 -11.154 1.00 93.69 86 SER A CA 1
ATOM 596 C C . SER A 1 86 ? -8.785 7.868 -10.459 1.00 93.69 86 SER A C 1
ATOM 598 O O . SER A 1 86 ? -9.268 7.130 -9.597 1.00 93.69 86 SER A O 1
ATOM 600 N N . PRO A 1 87 ? -9.418 8.997 -10.837 1.00 90.19 87 PRO A N 1
ATOM 601 C CA . PRO A 1 87 ? -10.678 9.430 -10.222 1.00 90.19 87 PRO A CA 1
ATOM 602 C C . PRO A 1 87 ? -11.821 8.414 -10.345 1.00 90.19 87 PRO A C 1
ATOM 604 O O . PRO A 1 87 ? -12.656 8.311 -9.453 1.00 90.19 87 PRO A O 1
ATOM 607 N N . ASP A 1 88 ? -11.849 7.642 -11.435 1.00 90.44 88 ASP A N 1
ATOM 608 C CA . ASP A 1 88 ? -12.817 6.557 -11.642 1.00 90.44 88 ASP A CA 1
ATOM 609 C C . ASP A 1 88 ? -12.459 5.265 -10.885 1.00 90.44 88 ASP A C 1
ATOM 611 O O . ASP A 1 88 ? -13.212 4.292 -10.919 1.00 90.44 88 ASP A O 1
ATOM 615 N N . GLY A 1 89 ? -11.312 5.251 -10.201 1.00 89.81 89 GLY A N 1
ATOM 616 C CA . GLY A 1 89 ? -10.823 4.146 -9.394 1.00 89.81 89 GLY A CA 1
ATOM 617 C C . GLY A 1 89 ? -10.328 2.939 -10.182 1.00 89.81 89 GLY A C 1
ATOM 618 O O . GLY A 1 89 ? -9.995 1.953 -9.531 1.00 89.81 89 GLY A O 1
ATOM 619 N N . LYS A 1 90 ? -10.288 2.991 -11.524 1.00 91.31 90 LYS A N 1
ATOM 620 C CA . LYS A 1 90 ? -9.982 1.849 -12.411 1.00 91.31 90 LYS A CA 1
ATOM 621 C C . LYS A 1 90 ? -8.495 1.604 -12.654 1.00 91.31 90 LYS A C 1
ATOM 623 O O . LYS A 1 90 ? -8.127 0.523 -13.110 1.00 91.31 90 LYS A O 1
ATOM 628 N N . SER A 1 91 ? -7.661 2.598 -12.366 1.00 94.44 91 SER A N 1
ATOM 629 C CA . SER A 1 91 ? -6.224 2.531 -12.601 1.00 94.44 91 SER A CA 1
ATOM 630 C C . SER A 1 91 ? -5.440 3.073 -11.416 1.00 94.44 91 SER A C 1
ATOM 632 O O . SER A 1 91 ? -5.831 4.055 -10.785 1.00 94.44 91 SER A O 1
ATOM 634 N N . VAL A 1 92 ? -4.286 2.469 -11.159 1.00 95.94 92 VAL A N 1
ATOM 635 C CA . VAL A 1 92 ? -3.244 3.008 -10.283 1.00 95.94 92 VAL A CA 1
ATOM 636 C C . VAL A 1 92 ? -2.003 3.269 -11.118 1.00 95.94 92 VAL A C 1
ATOM 638 O O . VAL A 1 92 ? -1.570 2.401 -11.870 1.00 95.94 92 VAL A O 1
ATOM 641 N N . TYR A 1 93 ? -1.439 4.461 -10.987 1.00 96.25 93 TYR A N 1
ATOM 642 C CA . TYR A 1 93 ? -0.192 4.860 -11.625 1.00 96.25 93 TYR A CA 1
ATOM 643 C C . TYR A 1 93 ? 0.923 4.795 -10.592 1.00 96.25 93 TYR A C 1
ATOM 645 O O . TYR A 1 93 ? 0.787 5.401 -9.529 1.00 96.25 93 TYR A O 1
ATOM 653 N N . VAL A 1 94 ? 2.003 4.081 -10.896 1.00 97.06 94 VAL A N 1
ATOM 654 C CA . VAL A 1 94 ? 3.163 3.904 -10.010 1.00 97.06 94 VAL A CA 1
ATOM 655 C C . VAL A 1 94 ? 4.413 4.411 -10.713 1.00 97.06 94 VAL A C 1
ATOM 657 O O . VAL A 1 94 ? 4.651 4.041 -11.862 1.00 97.06 94 VAL A O 1
ATOM 660 N N . THR A 1 95 ? 5.200 5.251 -10.038 1.00 96.75 95 THR A N 1
ATOM 661 C CA . THR A 1 95 ? 6.509 5.685 -10.544 1.00 96.75 95 THR A CA 1
ATOM 662 C C . THR A 1 95 ? 7.598 4.711 -10.112 1.00 96.75 95 THR A C 1
ATOM 664 O O . THR A 1 95 ? 7.667 4.356 -8.934 1.00 96.75 95 THR A O 1
ATOM 667 N N . SER A 1 96 ? 8.466 4.324 -11.046 1.00 95.12 96 SER A N 1
ATOM 668 C CA . SER A 1 96 ? 9.610 3.437 -10.811 1.00 95.12 96 SER A CA 1
ATOM 669 C C . SER A 1 96 ? 10.898 4.214 -11.055 1.00 95.12 96 SER A C 1
ATOM 671 O O . SER A 1 96 ? 11.176 4.636 -12.175 1.00 95.12 96 SER A O 1
ATOM 673 N N . GLN A 1 97 ? 11.652 4.464 -9.982 1.00 91.19 97 GLN A N 1
ATOM 674 C CA . GLN A 1 97 ? 12.776 5.409 -10.000 1.00 91.19 97 GLN A CA 1
ATOM 675 C C . GLN A 1 97 ? 14.012 4.860 -10.708 1.00 91.19 97 GLN A C 1
ATOM 677 O O . GLN A 1 97 ? 14.800 5.642 -11.222 1.00 91.19 97 GLN A O 1
ATOM 682 N N . ASN A 1 98 ? 14.186 3.539 -10.717 1.00 94.31 98 ASN A N 1
ATOM 683 C CA . ASN A 1 98 ? 15.351 2.909 -11.338 1.00 94.31 98 ASN A CA 1
ATOM 684 C C . ASN A 1 98 ? 15.086 2.480 -12.790 1.00 94.31 98 ASN A C 1
ATOM 686 O O . ASN A 1 98 ? 16.026 2.120 -13.491 1.00 94.31 98 ASN A O 1
ATOM 690 N N . ASP A 1 99 ? 13.826 2.547 -13.230 1.00 92.69 99 ASP A N 1
ATOM 691 C CA . ASP A 1 99 ? 13.401 2.161 -14.579 1.00 92.69 99 ASP A CA 1
ATOM 692 C C . ASP A 1 99 ? 13.017 3.369 -15.445 1.00 92.69 99 ASP A C 1
ATOM 694 O O . ASP A 1 99 ? 12.645 3.185 -16.600 1.00 92.69 99 ASP A O 1
ATOM 698 N N . ASP A 1 100 ? 13.038 4.590 -14.896 1.00 91.88 100 ASP A N 1
ATOM 699 C CA . ASP A 1 100 ? 12.595 5.826 -15.562 1.00 91.88 100 ASP A CA 1
ATOM 700 C C . ASP A 1 100 ? 11.174 5.732 -16.165 1.00 91.88 100 ASP A C 1
ATOM 702 O O . ASP A 1 100 ? 10.869 6.315 -17.210 1.00 91.88 100 ASP A O 1
ATOM 706 N N . THR A 1 101 ? 10.273 4.990 -15.507 1.00 93.06 101 THR A N 1
ATOM 707 C CA . THR A 1 101 ? 8.926 4.693 -16.026 1.00 93.06 101 THR A CA 1
ATOM 708 C C . THR A 1 101 ? 7.800 5.027 -15.052 1.00 93.06 101 THR A C 1
ATOM 710 O O . THR A 1 101 ? 7.968 5.127 -13.833 1.00 93.06 101 THR A O 1
ATOM 713 N N . VAL A 1 102 ? 6.599 5.170 -15.622 1.00 94.19 102 VAL A N 1
ATOM 714 C CA . VAL A 1 102 ? 5.328 5.150 -14.896 1.00 94.19 102 VAL A CA 1
ATOM 715 C C . VAL A 1 102 ? 4.495 3.992 -15.427 1.00 94.19 102 VAL A C 1
ATOM 717 O O . VAL A 1 102 ? 4.180 3.949 -16.615 1.00 94.19 102 VAL A O 1
ATOM 720 N N . THR A 1 103 ? 4.114 3.069 -14.548 1.00 93.50 103 THR A N 1
ATOM 721 C CA . THR A 1 103 ? 3.275 1.918 -14.908 1.00 93.50 103 THR A CA 1
ATOM 722 C C . THR A 1 103 ? 1.828 2.175 -14.502 1.00 93.50 103 THR A C 1
ATOM 724 O O . THR A 1 103 ? 1.568 2.568 -13.365 1.00 93.50 103 THR A O 1
ATOM 727 N N . ALA A 1 104 ? 0.884 1.936 -15.417 1.00 94.19 104 ALA A N 1
ATOM 728 C CA . ALA A 1 104 ? -0.548 1.943 -15.129 1.00 94.19 104 ALA A CA 1
ATOM 729 C C . ALA A 1 104 ? -1.044 0.512 -14.876 1.00 94.19 104 ALA A C 1
ATOM 731 O O . ALA A 1 104 ? -0.848 -0.379 -15.701 1.00 94.19 104 ALA A O 1
ATOM 732 N N . ILE A 1 105 ? -1.701 0.302 -13.740 1.00 92.88 105 ILE A N 1
ATOM 733 C CA . ILE A 1 105 ? -2.168 -1.003 -13.264 1.00 92.88 105 ILE A CA 1
ATOM 734 C C . ILE A 1 105 ? -3.691 -0.955 -13.138 1.00 92.88 105 ILE A C 1
ATOM 736 O O . ILE A 1 105 ? -4.215 -0.078 -12.454 1.00 92.88 105 ILE A O 1
ATOM 740 N N . GLY A 1 106 ? -4.397 -1.899 -13.767 1.00 89.06 106 GLY A N 1
ATOM 741 C CA . GLY A 1 106 ? -5.851 -2.042 -13.624 1.00 89.06 106 GLY A CA 1
ATOM 742 C C . GLY A 1 106 ? -6.247 -2.543 -12.231 1.00 89.06 106 GLY A C 1
ATOM 743 O O . GLY A 1 106 ? -5.573 -3.413 -11.669 1.00 89.06 106 GLY A O 1
ATOM 744 N N . THR A 1 107 ? -7.316 -1.987 -11.659 1.00 81.94 107 THR A N 1
ATOM 745 C CA . THR A 1 107 ? -7.734 -2.248 -10.269 1.00 81.94 107 THR A CA 1
ATOM 746 C C . THR A 1 107 ? -8.836 -3.284 -10.108 1.00 81.94 107 THR A C 1
ATOM 748 O O . THR A 1 107 ? -9.718 -3.412 -10.980 1.00 8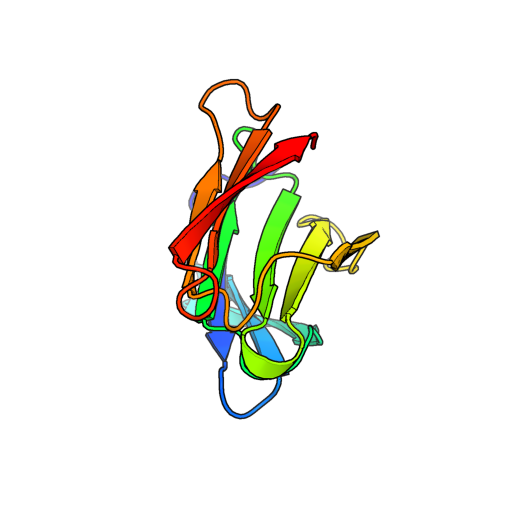1.94 107 THR A O 1
#

Radius of gyration: 13.12 Å; Cα contacts (8 Å, |Δi|>4): 291; chains: 1; bounding box: 36×20×35 Å

pLDDT: mean 93.28, std 9.73, range [43.38, 98.75]

Sequence (107 aa):
MGGFGTLLYVTNQGSDSVSVISTITNAVIATIPVGNTPKGVAVGGLGTRLYVVNADSDTMSVINTDTYAVLRTVPVGANPGGMAVSPDGKSVYVTSQNDDTVTAIGT

Foldseek 3Di:
DQDDPQWDWDDDQVQQWIFIAGPVVRDGPDIAHHAHRWAEWDAFLVNQWIWIDHAQVQWIFIAGPVVRDGPDIGHHAHRWHYWDADNVRQWIWIDHPVVRDIDIDGD